Protein AF-A0A821F2A4-F1 (afdb_monomer_lite)

Sequence (140 aa):
MSDNQFLLESLPNEILIETFEYLDARDLFRAFYNLNSRFNELLQSLNEICLILSIRDRDEVIDDTIFLPYVNTLIVKYKTDVILNHYTTIRRLILICLPYTRPYKLETIILPHLEYLSIILKGSFSDFSWTLHKKFNRMR

Structure (mmCIF, N/CA/C/O backbone):
data_AF-A0A821F2A4-F1
#
_entry.id   AF-A0A821F2A4-F1
#
loop_
_atom_site.group_PDB
_atom_site.id
_atom_site.type_symbol
_atom_site.label_atom_id
_atom_site.label_alt_id
_atom_site.label_comp_id
_atom_site.label_asym_id
_atom_site.label_entity_id
_atom_site.label_seq_id
_atom_site.pdbx_PDB_ins_code
_atom_site.Cartn_x
_atom_site.Cartn_y
_atom_site.Cartn_z
_atom_site.occupancy
_atom_site.B_iso_or_equiv
_atom_site.auth_seq_id
_atom_site.auth_comp_id
_atom_site.auth_asym_id
_atom_site.auth_atom_id
_atom_site.pdbx_PDB_model_num
ATOM 1 N N . MET A 1 1 ? -26.147 -24.925 22.796 1.00 45.88 1 MET A N 1
ATOM 2 C CA . MET A 1 1 ? -24.866 -24.851 22.072 1.00 45.88 1 MET A CA 1
ATOM 3 C C . MET A 1 1 ? -24.590 -23.378 21.901 1.00 45.88 1 MET A C 1
ATOM 5 O O . MET A 1 1 ? -25.362 -22.720 21.227 1.00 45.88 1 MET A O 1
ATOM 9 N N . SER A 1 2 ? -23.656 -22.833 22.674 1.00 50.69 2 SER A N 1
ATOM 10 C CA . SER A 1 2 ? -23.301 -21.419 22.592 1.00 50.69 2 SER A CA 1
ATOM 11 C C . SER A 1 2 ? -22.507 -21.213 21.311 1.00 50.69 2 SER A C 1
ATOM 13 O O . SER A 1 2 ? -21.419 -21.776 21.171 1.00 50.69 2 SER A O 1
ATOM 15 N N . ASP A 1 3 ? -23.077 -20.456 20.380 1.00 56.72 3 ASP A N 1
ATOM 16 C CA . ASP A 1 3 ? -22.391 -20.000 19.181 1.00 56.72 3 ASP A CA 1
ATOM 17 C C . ASP A 1 3 ? -21.215 -19.122 19.612 1.00 56.72 3 ASP A C 1
ATOM 19 O O . ASP A 1 3 ? -21.360 -17.930 19.875 1.00 56.72 3 ASP A O 1
ATOM 23 N N . ASN A 1 4 ? -20.031 -19.727 19.723 1.00 56.03 4 ASN A N 1
ATOM 24 C CA . ASN A 1 4 ? -18.770 -19.005 19.839 1.00 56.03 4 ASN A CA 1
ATOM 25 C C . ASN A 1 4 ? -18.456 -18.379 18.474 1.00 56.03 4 ASN A C 1
ATOM 27 O O . ASN A 1 4 ? -17.538 -18.798 17.769 1.00 56.03 4 ASN A O 1
ATOM 31 N N . GLN A 1 5 ? -19.258 -17.394 18.075 1.00 62.59 5 GLN A N 1
ATOM 32 C CA . GLN A 1 5 ? -18.901 -16.487 16.999 1.00 62.59 5 GLN A CA 1
ATOM 33 C C . GLN A 1 5 ? -17.803 -15.572 17.527 1.00 62.59 5 GLN A C 1
ATOM 35 O O . GLN A 1 5 ? -18.049 -14.645 18.297 1.00 62.59 5 GLN A O 1
ATOM 40 N N . PHE A 1 6 ? -16.569 -15.846 17.113 1.00 67.25 6 PHE A N 1
ATOM 41 C CA . PHE A 1 6 ? -15.497 -14.871 17.223 1.00 67.25 6 PHE A CA 1
ATOM 42 C C . PHE A 1 6 ? -15.828 -13.707 16.295 1.00 67.25 6 PHE A C 1
ATOM 44 O O . PHE A 1 6 ? -15.638 -13.780 15.082 1.00 67.25 6 PHE A O 1
ATOM 51 N N . LEU A 1 7 ? -16.375 -12.642 16.872 1.00 85.38 7 LEU A N 1
ATOM 52 C CA . LEU A 1 7 ? -16.591 -11.400 16.154 1.00 85.38 7 LEU A CA 1
ATOM 53 C C . LEU A 1 7 ? -15.236 -10.733 15.968 1.00 85.38 7 LEU A C 1
ATOM 55 O O . LEU A 1 7 ? -14.572 -10.391 16.946 1.00 85.38 7 LEU A O 1
ATOM 59 N N . LEU A 1 8 ? -14.845 -10.527 14.714 1.00 88.81 8 LEU A N 1
ATOM 60 C CA . LEU A 1 8 ? -13.626 -9.801 14.358 1.00 88.81 8 LEU A CA 1
ATOM 61 C C . LEU A 1 8 ? -13.576 -8.426 15.046 1.00 88.81 8 LEU A C 1
ATOM 63 O O . LEU A 1 8 ? -12.535 -7.998 15.532 1.00 88.81 8 LEU A O 1
ATOM 67 N N . GLU A 1 9 ? -14.735 -7.779 15.176 1.00 88.06 9 GLU A N 1
ATOM 68 C CA . GLU A 1 9 ? -14.906 -6.496 15.862 1.00 88.06 9 GLU A CA 1
ATOM 69 C C . GLU A 1 9 ? -14.615 -6.554 17.367 1.00 88.06 9 GLU A C 1
ATOM 71 O O . GLU A 1 9 ? -14.414 -5.520 17.987 1.00 88.06 9 GLU A O 1
ATOM 76 N N . SER A 1 10 ? -14.566 -7.731 17.989 1.00 92.31 10 SER A N 1
ATOM 77 C CA . SER A 1 10 ? -14.206 -7.850 19.408 1.00 92.31 10 SER A CA 1
ATOM 78 C C . SER A 1 10 ? -12.693 -7.846 19.658 1.00 92.31 10 SER A C 1
ATOM 80 O O . SER A 1 10 ? -12.270 -7.692 20.803 1.00 92.31 10 SER A O 1
ATOM 82 N N . LEU A 1 11 ? -11.871 -7.992 18.609 1.00 94.75 11 LEU A N 1
ATOM 83 C CA . LEU A 1 11 ? -10.415 -7.986 18.745 1.00 94.75 11 LEU A CA 1
ATOM 84 C C . LEU A 1 11 ? -9.909 -6.600 19.167 1.00 94.75 11 LEU A C 1
ATOM 86 O O . LEU A 1 11 ? -10.508 -5.603 18.768 1.00 94.75 11 LEU A O 1
ATOM 90 N N . PRO A 1 12 ? -8.804 -6.499 19.925 1.00 95.69 12 PRO A N 1
ATOM 91 C CA . PRO A 1 12 ? -8.130 -5.228 20.186 1.00 95.69 12 PRO A CA 1
ATOM 92 C C . PRO A 1 12 ? -7.637 -4.547 18.901 1.00 95.69 12 PRO A C 1
ATOM 94 O O . PRO A 1 12 ? -7.370 -5.208 17.895 1.00 95.69 12 PRO A O 1
ATOM 97 N N . ASN A 1 13 ? -7.492 -3.219 18.938 1.00 95.44 13 ASN A N 1
ATOM 98 C CA . ASN A 1 13 ? -7.029 -2.433 17.789 1.00 95.44 13 ASN A CA 1
ATOM 99 C C . ASN A 1 13 ? -5.632 -2.857 17.328 1.00 95.44 13 ASN A C 1
ATOM 101 O O . ASN A 1 13 ? -5.375 -2.902 16.133 1.00 95.44 13 ASN A O 1
ATOM 105 N N . GLU A 1 14 ? -4.760 -3.211 18.266 1.00 94.81 14 GLU A N 1
ATOM 106 C CA . GLU A 1 14 ? -3.384 -3.629 18.016 1.00 94.81 14 GLU A CA 1
ATOM 107 C C . GLU A 1 14 ? -3.339 -4.899 17.161 1.00 94.81 14 GLU A C 1
ATOM 109 O O . GLU A 1 14 ? -2.595 -4.961 16.189 1.00 94.81 14 GLU A O 1
ATOM 114 N N . ILE A 1 15 ? -4.201 -5.874 17.469 1.00 95.19 15 ILE A N 1
ATOM 115 C CA . ILE A 1 15 ? -4.292 -7.137 16.724 1.00 95.19 15 ILE A CA 1
ATOM 116 C C . ILE A 1 15 ? -4.845 -6.901 15.317 1.00 95.19 15 ILE A C 1
ATOM 118 O O . ILE A 1 15 ? -4.387 -7.510 14.351 1.00 95.19 15 ILE A O 1
ATOM 122 N N . LEU A 1 16 ? -5.832 -6.012 15.188 1.00 95.19 16 LEU A N 1
ATOM 123 C CA . LEU A 1 16 ? -6.391 -5.643 13.889 1.00 95.19 16 LEU A CA 1
ATOM 124 C C . LEU A 1 16 ? -5.350 -4.934 13.020 1.00 95.19 16 LEU A C 1
ATOM 126 O O . LE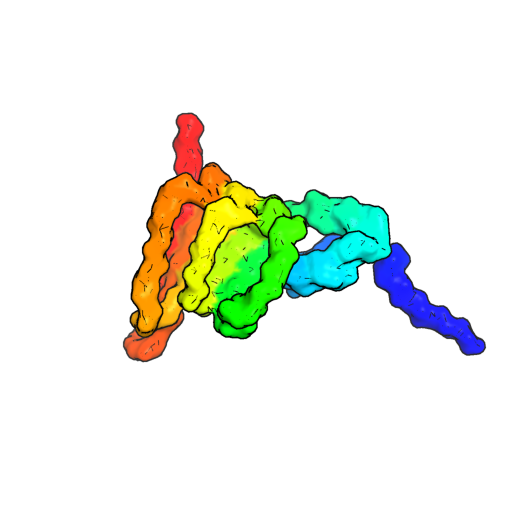U A 1 16 ? -5.192 -5.302 11.863 1.00 95.19 16 LEU A O 1
ATOM 130 N N . ILE A 1 17 ? -4.610 -3.976 13.587 1.00 93.44 17 ILE A N 1
ATOM 131 C CA . ILE A 1 17 ? -3.526 -3.264 12.898 1.00 93.44 17 ILE A CA 1
ATOM 132 C C . ILE A 1 17 ? -2.457 -4.250 12.431 1.00 93.44 17 ILE A C 1
ATOM 134 O O . ILE A 1 17 ? -2.132 -4.255 11.249 1.00 93.44 17 ILE A O 1
ATOM 138 N N . GLU A 1 18 ? -1.980 -5.131 13.314 1.00 92.00 18 GLU A N 1
ATOM 139 C CA . GLU A 1 18 ? -0.997 -6.160 12.956 1.00 92.00 18 GLU A CA 1
ATOM 140 C C . GLU A 1 18 ? -1.520 -7.064 11.830 1.00 92.00 18 GLU A C 1
ATOM 142 O O . GLU A 1 18 ? -0.797 -7.385 10.894 1.00 92.00 18 GLU A O 1
ATOM 147 N N . THR A 1 19 ? -2.804 -7.428 11.860 1.00 92.56 19 THR A N 1
ATOM 148 C CA . THR A 1 19 ? -3.424 -8.224 10.790 1.00 92.56 19 THR A CA 1
ATOM 149 C C . THR A 1 19 ? -3.476 -7.454 9.466 1.00 92.56 19 THR A C 1
ATOM 151 O O . THR A 1 19 ? -3.236 -8.029 8.403 1.00 92.56 19 THR A O 1
ATOM 154 N N . PHE A 1 20 ? -3.775 -6.154 9.512 1.00 92.94 20 PHE A N 1
ATOM 155 C CA . PHE A 1 20 ? -3.866 -5.294 8.333 1.00 92.94 20 PHE A CA 1
ATOM 156 C C . PHE A 1 20 ? -2.523 -5.123 7.617 1.00 92.94 20 PHE A C 1
ATOM 158 O O . PHE A 1 20 ? -2.522 -4.978 6.397 1.00 92.94 20 PHE A O 1
ATOM 165 N N . GLU A 1 21 ? -1.391 -5.224 8.321 1.00 89.12 21 GLU A N 1
ATOM 166 C CA . GLU A 1 21 ? -0.046 -5.169 7.719 1.00 89.12 21 GLU A CA 1
ATOM 167 C C . GLU A 1 21 ? 0.229 -6.316 6.729 1.00 89.12 21 GLU A C 1
ATOM 169 O O . GLU A 1 21 ? 1.085 -6.192 5.849 1.00 89.12 21 GLU A O 1
ATOM 174 N N . TYR A 1 22 ? -0.507 -7.427 6.832 1.00 90.75 22 TYR A N 1
ATOM 175 C CA . TYR A 1 22 ? -0.383 -8.564 5.914 1.00 90.75 22 TYR A CA 1
ATOM 176 C C . TYR A 1 22 ? -1.247 -8.435 4.654 1.00 90.75 22 TYR A C 1
ATOM 178 O O . TYR A 1 22 ? -1.102 -9.247 3.735 1.00 90.75 22 TYR A O 1
ATOM 186 N N . LEU A 1 23 ? -2.144 -7.449 4.602 1.00 92.25 23 LEU A N 1
ATOM 187 C CA . LEU A 1 23 ? -3.038 -7.210 3.473 1.00 92.25 23 LEU A CA 1
ATOM 188 C C . LEU A 1 23 ? -2.491 -6.090 2.589 1.00 92.25 23 LEU A C 1
ATOM 190 O O . LEU A 1 23 ? -1.883 -5.133 3.066 1.00 92.25 23 LEU A O 1
ATOM 194 N N . ASP A 1 24 ? -2.720 -6.194 1.280 1.00 91.19 24 ASP A N 1
ATOM 195 C CA . ASP A 1 24 ? -2.459 -5.061 0.400 1.00 91.19 24 ASP A CA 1
ATOM 196 C C . ASP A 1 24 ? -3.569 -4.005 0.531 1.00 91.19 24 ASP A C 1
ATOM 198 O O . ASP A 1 24 ? -4.653 -4.261 1.061 1.00 91.19 24 ASP A O 1
ATOM 202 N N . ALA A 1 25 ? -3.298 -2.793 0.045 1.00 92.06 25 ALA A N 1
ATOM 203 C CA . ALA A 1 25 ? -4.237 -1.679 0.125 1.00 92.06 25 ALA A CA 1
ATOM 204 C C . ALA A 1 25 ? -5.618 -2.011 -0.469 1.00 92.06 25 ALA A C 1
ATOM 206 O O . ALA A 1 25 ? -6.635 -1.545 0.039 1.00 92.06 25 ALA A O 1
ATOM 207 N N . ARG A 1 26 ? -5.674 -2.812 -1.540 1.00 90.50 26 ARG A N 1
ATOM 208 C CA . ARG A 1 26 ? -6.933 -3.133 -2.217 1.00 90.50 26 ARG A CA 1
ATOM 209 C C . ARG A 1 26 ? -7.766 -4.078 -1.379 1.00 90.50 26 ARG A C 1
ATOM 211 O O . ARG A 1 26 ? -8.928 -3.776 -1.125 1.00 90.50 26 ARG A O 1
ATOM 218 N N . ASP A 1 27 ? -7.180 -5.182 -0.938 1.00 91.12 27 ASP A N 1
ATOM 219 C CA . ASP A 1 27 ? -7.863 -6.176 -0.113 1.00 91.12 27 ASP A CA 1
ATOM 220 C C . ASP A 1 27 ? -8.336 -5.550 1.200 1.00 91.12 27 ASP A C 1
ATOM 222 O O . ASP A 1 27 ? -9.483 -5.732 1.612 1.00 91.12 27 ASP A O 1
ATOM 226 N N . LEU A 1 28 ? -7.477 -4.732 1.806 1.00 93.62 28 LEU A N 1
ATOM 227 C CA . LEU A 1 28 ? -7.758 -4.041 3.050 1.00 93.62 28 LEU A CA 1
ATOM 228 C C . LEU A 1 28 ? -8.951 -3.081 2.921 1.00 93.62 28 LEU A C 1
ATOM 230 O O . LEU A 1 28 ? -9.922 -3.183 3.672 1.00 93.62 28 LEU A O 1
ATOM 234 N N . PHE A 1 29 ? -8.921 -2.157 1.959 1.00 92.62 29 PHE A N 1
ATOM 235 C CA . PHE A 1 29 ? -10.009 -1.189 1.824 1.00 92.62 29 PHE A CA 1
ATOM 236 C C . PHE A 1 29 ? -11.286 -1.840 1.295 1.00 92.62 29 PHE A C 1
ATOM 238 O O . PHE A 1 29 ? -12.364 -1.512 1.773 1.00 92.62 29 PHE A O 1
ATOM 245 N N . ARG A 1 30 ? -11.210 -2.813 0.383 1.00 91.19 30 ARG A N 1
ATOM 246 C CA . ARG A 1 30 ? -12.408 -3.529 -0.086 1.00 91.19 30 ARG A CA 1
ATOM 247 C C . ARG A 1 30 ? -13.123 -4.278 1.033 1.00 91.19 30 ARG A C 1
ATOM 249 O O . ARG A 1 30 ? -14.349 -4.329 1.027 1.00 91.19 30 ARG A O 1
ATOM 256 N N . ALA A 1 31 ? -12.373 -4.873 1.958 1.00 92.44 31 ALA A N 1
ATOM 257 C CA . ALA A 1 31 ? -12.950 -5.651 3.046 1.00 92.44 31 ALA A CA 1
ATOM 258 C C . ALA A 1 31 ? -13.471 -4.776 4.197 1.00 92.44 31 ALA A C 1
ATOM 260 O O . ALA A 1 31 ? -14.502 -5.105 4.783 1.00 92.44 31 ALA A O 1
ATOM 261 N N . PHE A 1 32 ? -12.772 -3.686 4.533 1.00 93.81 32 PHE A N 1
ATOM 262 C CA . PHE A 1 32 ? -13.000 -2.967 5.793 1.00 93.81 32 PHE A CA 1
ATOM 263 C C . PHE A 1 32 ? -13.471 -1.517 5.638 1.00 93.81 32 PHE A C 1
ATOM 265 O O . PHE A 1 32 ? -14.015 -0.958 6.595 1.00 93.81 32 PHE A O 1
ATOM 272 N N . TYR A 1 33 ? -13.303 -0.893 4.469 1.00 92.31 33 TYR A N 1
ATOM 273 C CA . TYR A 1 33 ? -13.728 0.491 4.265 1.00 92.31 33 TYR A CA 1
ATOM 274 C C . TYR A 1 33 ? -15.254 0.608 4.298 1.00 92.31 33 TYR A C 1
ATOM 276 O O . TYR A 1 33 ? -15.967 -0.156 3.651 1.00 92.31 33 TYR A O 1
ATOM 284 N N . ASN A 1 34 ? -15.759 1.586 5.050 1.00 92.25 34 ASN A N 1
ATOM 285 C CA . ASN A 1 34 ? -17.182 1.813 5.313 1.00 92.25 34 ASN A CA 1
ATOM 286 C C . ASN A 1 34 ? -17.924 0.649 5.981 1.00 92.25 34 ASN A C 1
ATOM 288 O O . ASN A 1 34 ? -19.152 0.686 6.055 1.00 92.25 34 ASN A O 1
ATOM 292 N N . LEU A 1 35 ? -17.210 -0.338 6.531 1.00 93.31 35 LEU A N 1
ATOM 293 C CA . LEU A 1 35 ? -17.845 -1.422 7.274 1.00 93.31 35 LEU A CA 1
ATOM 294 C C . LEU A 1 35 ? -18.388 -0.921 8.622 1.00 93.31 35 LEU A C 1
ATOM 296 O O . LEU A 1 35 ? -19.542 -1.169 8.961 1.00 93.31 35 LEU A O 1
ATOM 300 N N . ASN A 1 36 ? -17.577 -0.164 9.366 1.00 94.12 36 ASN A N 1
ATOM 301 C CA . ASN A 1 36 ? -18.001 0.599 10.541 1.00 94.12 36 ASN A CA 1
ATOM 302 C C . ASN A 1 36 ? -17.020 1.757 10.820 1.00 94.12 36 ASN A C 1
ATOM 304 O O . ASN A 1 36 ? -15.936 1.834 10.234 1.00 94.12 36 ASN A O 1
ATOM 308 N N . SER A 1 37 ? -17.398 2.674 11.718 1.00 94.88 37 SER A N 1
ATOM 309 C CA . SER A 1 37 ? -16.580 3.855 12.039 1.00 94.88 37 SER A CA 1
ATOM 310 C C . SER A 1 37 ? -15.217 3.488 12.620 1.00 94.88 37 SER A C 1
ATOM 312 O O . SER A 1 37 ? -14.217 4.099 12.257 1.00 94.88 37 SER A O 1
ATOM 314 N N . ARG A 1 38 ? -15.161 2.455 13.464 1.00 95.50 38 ARG A N 1
ATOM 315 C CA . ARG A 1 38 ? -13.924 2.004 14.100 1.00 95.50 38 ARG A CA 1
ATOM 316 C C . ARG A 1 38 ? -12.908 1.504 13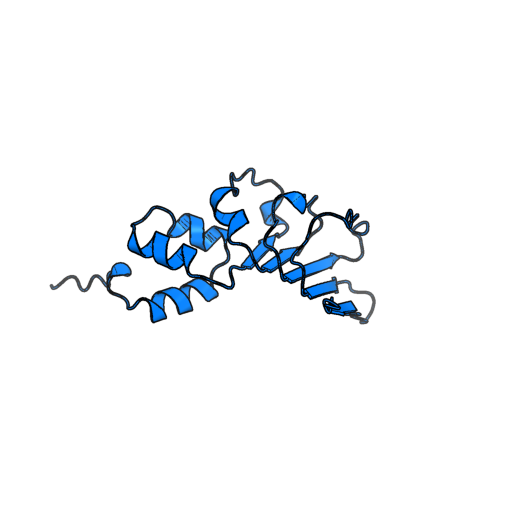.074 1.00 95.50 38 ARG A C 1
ATOM 318 O O . ARG A 1 38 ? -11.740 1.864 13.161 1.00 95.50 38 ARG A O 1
ATOM 325 N N . PHE A 1 39 ? -13.324 0.703 12.094 1.00 95.38 39 PHE A N 1
ATOM 326 C CA . PHE A 1 39 ? -12.423 0.267 11.027 1.00 95.38 39 PHE A CA 1
ATOM 327 C C . PHE A 1 39 ? -11.992 1.432 10.143 1.00 95.38 39 PHE A C 1
ATOM 329 O O . PHE A 1 39 ? -10.817 1.519 9.810 1.00 95.38 39 PHE A O 1
ATOM 336 N N . ASN A 1 40 ? -12.886 2.372 9.835 1.00 92.81 40 ASN A N 1
ATOM 337 C CA . ASN A 1 40 ? -12.511 3.576 9.094 1.00 92.81 40 ASN A CA 1
ATOM 338 C C . ASN A 1 40 ? -11.437 4.399 9.826 1.00 92.81 40 ASN A C 1
ATOM 340 O O . ASN A 1 40 ? -10.479 4.841 9.196 1.00 92.81 40 ASN A O 1
ATOM 344 N N . GLU A 1 41 ? -11.566 4.572 11.142 1.00 93.50 41 GLU A N 1
ATOM 345 C CA . GLU A 1 41 ? -10.554 5.236 11.974 1.00 93.50 41 GLU A CA 1
ATOM 346 C C . GLU A 1 41 ? -9.230 4.461 11.983 1.00 93.50 41 GLU A C 1
ATOM 348 O O . GLU A 1 41 ? -8.164 5.056 11.819 1.00 93.50 41 GLU A O 1
ATOM 353 N N . LEU A 1 42 ? -9.288 3.130 12.102 1.00 94.38 42 LEU A N 1
ATOM 354 C CA . LEU A 1 42 ? -8.097 2.283 12.061 1.00 94.38 42 LEU A CA 1
ATOM 355 C C . LEU A 1 42 ? -7.372 2.388 10.720 1.00 94.38 42 LEU A C 1
ATOM 357 O O . LEU A 1 42 ? -6.170 2.636 10.716 1.00 94.38 42 LEU A O 1
ATOM 361 N N . LEU A 1 43 ? -8.085 2.278 9.598 1.00 92.88 43 LEU A N 1
ATOM 362 C CA . LEU A 1 43 ? -7.513 2.406 8.254 1.00 92.88 43 LEU A CA 1
ATOM 363 C C . LEU A 1 43 ? -6.814 3.756 8.054 1.00 92.88 43 LEU A C 1
ATOM 365 O O . LEU A 1 43 ? -5.733 3.806 7.477 1.00 92.88 43 LEU A O 1
ATOM 369 N N . GLN A 1 44 ? -7.396 4.840 8.572 1.00 89.00 44 GLN A N 1
ATOM 370 C CA . GLN A 1 44 ? -6.798 6.179 8.513 1.00 89.00 44 GLN A CA 1
ATOM 371 C C . GLN A 1 44 ? -5.554 6.326 9.400 1.00 89.00 44 GLN A C 1
ATOM 373 O O . GLN A 1 44 ? -4.721 7.189 9.133 1.00 89.00 44 GLN A O 1
ATOM 378 N N . SER A 1 45 ? -5.427 5.508 10.447 1.00 90.12 45 SER A N 1
ATOM 379 C CA . SER A 1 45 ? -4.277 5.517 11.360 1.00 90.12 45 SER A CA 1
ATOM 380 C C . SER A 1 45 ? -3.080 4.695 10.866 1.00 90.12 45 SER A C 1
ATOM 382 O O . SER A 1 45 ? -1.991 4.796 11.434 1.00 90.12 45 SER A O 1
ATOM 384 N N . LEU A 1 46 ? -3.260 3.884 9.816 1.00 90.38 46 LEU A N 1
ATOM 385 C CA . LEU A 1 46 ? -2.186 3.069 9.257 1.00 90.38 46 LEU A CA 1
ATOM 386 C C . LEU A 1 46 ? -1.161 3.953 8.543 1.00 90.38 46 LEU A C 1
ATOM 388 O O . LEU A 1 46 ? -1.474 4.679 7.603 1.00 90.38 46 LEU A O 1
ATOM 392 N N . ASN A 1 47 ? 0.095 3.848 8.972 1.00 82.00 47 ASN A N 1
ATOM 393 C CA . ASN A 1 47 ? 1.191 4.652 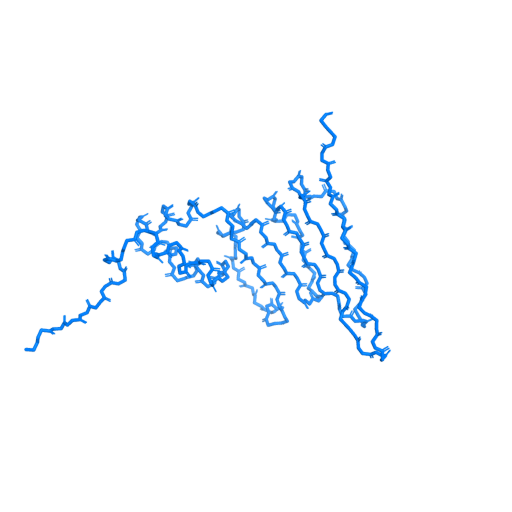8.427 1.00 82.00 47 ASN A CA 1
ATOM 394 C C . ASN A 1 47 ? 1.884 4.000 7.219 1.00 82.00 47 ASN A C 1
ATOM 396 O O . ASN A 1 47 ? 2.605 4.675 6.481 1.00 82.00 47 ASN A O 1
ATOM 400 N N . GLU A 1 48 ? 1.706 2.691 7.034 1.00 84.19 48 GLU A N 1
ATOM 401 C CA . GLU A 1 48 ? 2.470 1.889 6.076 1.00 84.19 48 GLU A CA 1
ATOM 402 C C . GLU A 1 48 ? 1.571 1.030 5.187 1.00 84.19 48 GLU A C 1
ATOM 404 O O . GLU A 1 48 ? 1.703 -0.189 5.119 1.00 84.19 48 GLU A O 1
ATOM 409 N N . ILE A 1 49 ? 0.660 1.664 4.450 1.00 92.19 49 ILE A N 1
ATOM 410 C CA . ILE A 1 49 ? -0.167 0.923 3.496 1.00 92.19 49 ILE A CA 1
ATOM 411 C C . ILE A 1 49 ? 0.631 0.657 2.215 1.00 92.19 49 ILE A C 1
ATOM 413 O O . ILE A 1 49 ? 1.227 1.559 1.608 1.00 92.19 49 ILE A O 1
ATOM 417 N N . CYS A 1 50 ? 0.642 -0.612 1.810 1.00 93.56 50 CYS A N 1
ATOM 418 C CA . CYS A 1 50 ? 1.354 -1.105 0.643 1.00 93.56 50 CYS A CA 1
ATOM 419 C C . CYS A 1 50 ? 0.377 -1.458 -0.479 1.00 93.56 50 CYS A C 1
ATOM 421 O O . CYS A 1 50 ? -0.521 -2.276 -0.294 1.00 93.56 50 CYS A O 1
ATOM 423 N N . LEU A 1 51 ? 0.582 -0.892 -1.668 1.00 92.56 51 LEU A N 1
ATOM 424 C CA . LEU A 1 51 ? -0.105 -1.313 -2.882 1.00 92.56 51 LEU A CA 1
ATOM 425 C C . LEU A 1 51 ? 0.847 -2.099 -3.777 1.00 92.56 51 LEU A C 1
ATOM 427 O O . LEU A 1 51 ? 1.927 -1.622 -4.137 1.00 92.56 51 LEU A O 1
ATOM 431 N N . ILE A 1 52 ? 0.414 -3.286 -4.193 1.00 91.62 52 ILE A N 1
ATOM 432 C CA . ILE A 1 52 ? 1.149 -4.122 -5.135 1.00 91.62 52 ILE A CA 1
ATOM 433 C C . ILE A 1 52 ? 0.399 -4.130 -6.461 1.00 91.62 52 ILE A C 1
ATOM 435 O O . ILE A 1 52 ? -0.694 -4.670 -6.540 1.00 91.62 52 ILE A O 1
ATOM 439 N N . LEU A 1 53 ? 1.011 -3.587 -7.512 1.00 88.31 53 LEU A N 1
ATOM 440 C CA . LEU A 1 53 ? 0.514 -3.666 -8.883 1.00 88.31 53 LEU A CA 1
ATOM 441 C C . LEU A 1 53 ? 1.161 -4.855 -9.593 1.00 88.31 53 LEU A C 1
ATOM 443 O O . LEU A 1 53 ? 2.385 -4.946 -9.718 1.00 88.31 53 LEU A O 1
ATOM 447 N N . SER A 1 54 ? 0.339 -5.783 -10.051 1.00 87.06 54 SER A N 1
ATOM 448 C CA . SER A 1 54 ? 0.700 -7.055 -10.664 1.00 87.06 54 SER A CA 1
ATOM 449 C C . SER A 1 54 ? 0.092 -7.192 -12.061 1.00 87.06 54 SER A C 1
ATOM 451 O O . SER A 1 54 ? -0.693 -6.367 -12.516 1.00 87.06 54 SER A O 1
ATOM 453 N N . ILE A 1 55 ? 0.452 -8.265 -12.771 1.00 81.06 55 ILE A N 1
ATOM 454 C CA . ILE A 1 55 ? -0.079 -8.527 -14.116 1.00 81.06 55 ILE A CA 1
ATOM 455 C C . ILE A 1 55 ? -1.595 -8.767 -14.130 1.00 81.06 55 ILE A C 1
ATOM 457 O O . ILE A 1 55 ? -2.230 -8.544 -15.156 1.00 81.06 55 ILE A O 1
ATOM 461 N N . ARG A 1 56 ? -2.165 -9.214 -13.003 1.00 80.62 56 ARG A N 1
ATOM 462 C CA . ARG A 1 56 ? -3.603 -9.488 -12.874 1.00 80.62 56 ARG A CA 1
ATOM 463 C C . ARG A 1 56 ? -4.439 -8.208 -12.869 1.00 80.62 56 ARG A C 1
ATOM 465 O O . ARG A 1 56 ? -5.612 -8.258 -13.199 1.00 80.62 56 ARG A O 1
ATOM 472 N N . ASP A 1 57 ? -3.796 -7.078 -12.600 1.00 78.00 57 ASP A N 1
ATOM 473 C CA . ASP A 1 57 ? -4.448 -5.787 -12.375 1.00 78.00 57 ASP A CA 1
ATO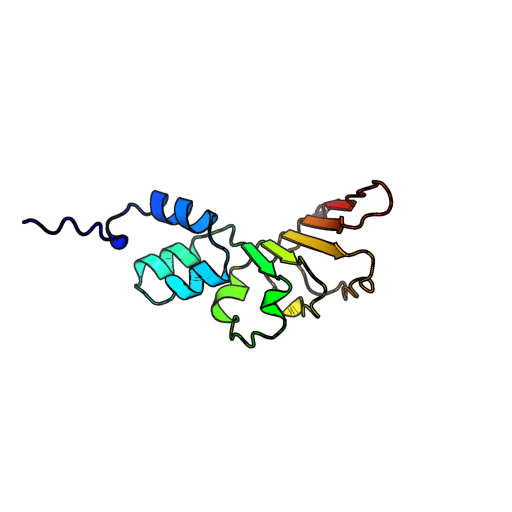M 474 C C . ASP A 1 57 ? -4.499 -4.938 -13.651 1.00 78.00 57 ASP A C 1
ATOM 476 O O . ASP A 1 57 ? -4.864 -3.770 -13.620 1.00 78.00 57 ASP A O 1
ATOM 480 N N . ARG A 1 58 ? -4.075 -5.502 -14.791 1.00 70.38 58 ARG A N 1
ATOM 481 C CA . ARG A 1 58 ? -3.997 -4.781 -16.066 1.00 70.38 58 ARG A CA 1
ATOM 482 C C . ARG A 1 58 ? -5.375 -4.364 -16.585 1.00 70.38 58 ARG A C 1
ATOM 484 O O . ARG A 1 58 ? -5.491 -3.280 -17.147 1.00 70.38 58 ARG A O 1
ATOM 491 N N . ASP A 1 59 ? -6.367 -5.233 -16.423 1.00 68.00 59 ASP A N 1
ATOM 492 C CA . ASP A 1 59 ? -7.695 -5.077 -17.030 1.00 68.00 59 ASP A CA 1
ATOM 493 C C . ASP A 1 59 ? -8.767 -4.694 -15.995 1.00 68.00 59 ASP A C 1
ATOM 495 O O . ASP A 1 59 ? -9.936 -4.498 -16.328 1.00 68.00 59 ASP A O 1
ATOM 499 N N . GLU A 1 60 ? -8.373 -4.573 -14.728 1.00 68.25 60 GLU A N 1
ATOM 500 C CA . GLU A 1 60 ? -9.258 -4.183 -13.643 1.00 68.25 60 GLU A CA 1
ATOM 501 C C . GLU A 1 60 ? -9.440 -2.655 -13.636 1.00 68.25 60 GLU A C 1
ATOM 503 O O . GLU A 1 60 ? -8.624 -1.902 -13.110 1.00 68.25 60 GLU A O 1
ATOM 508 N N . VAL A 1 61 ? -10.545 -2.186 -14.226 1.00 56.97 61 VAL A N 1
ATOM 509 C CA . VAL A 1 61 ? -11.042 -0.815 -14.032 1.00 56.97 61 VAL A CA 1
ATOM 510 C C . VAL A 1 61 ? -11.680 -0.750 -12.650 1.00 56.97 61 VAL A C 1
ATOM 512 O O . VAL A 1 61 ? -12.892 -0.895 -12.505 1.00 56.97 61 VAL A O 1
ATOM 515 N N . ILE A 1 62 ? -10.863 -0.612 -11.615 1.00 58.91 62 ILE A N 1
ATOM 516 C CA . ILE A 1 62 ? -11.371 -0.414 -10.262 1.00 58.91 62 ILE A CA 1
ATOM 517 C C . ILE A 1 62 ? -11.237 1.063 -9.939 1.00 58.91 62 ILE A C 1
ATOM 519 O O . ILE A 1 62 ? -10.194 1.675 -10.180 1.00 58.91 62 ILE A O 1
ATOM 523 N N . ASP A 1 63 ? -12.308 1.631 -9.394 1.00 67.75 63 ASP A N 1
ATOM 524 C CA . ASP A 1 63 ? -12.295 2.942 -8.756 1.00 67.75 63 ASP A CA 1
ATOM 525 C C . ASP A 1 63 ? -11.497 2.861 -7.443 1.00 67.75 63 ASP A C 1
ATOM 527 O O . ASP A 1 63 ? -12.021 2.906 -6.334 1.00 67.75 63 ASP A O 1
ATOM 531 N N . ASP A 1 64 ? -10.191 2.666 -7.592 1.00 73.00 64 ASP A N 1
ATOM 532 C CA . ASP A 1 64 ? -9.222 2.511 -6.511 1.00 73.00 64 ASP A CA 1
ATOM 533 C C . ASP A 1 64 ? -8.933 3.847 -5.804 1.00 73.00 64 ASP A C 1
ATOM 535 O O . ASP A 1 64 ? -8.132 3.904 -4.872 1.00 73.00 64 ASP A O 1
ATOM 539 N N . THR A 1 65 ? -9.600 4.934 -6.217 1.00 81.38 65 THR A N 1
ATOM 540 C CA . THR A 1 65 ? -9.348 6.312 -5.769 1.00 81.38 65 THR A CA 1
ATOM 541 C C . THR A 1 65 ? -9.484 6.495 -4.260 1.00 81.38 65 THR A C 1
ATOM 543 O O . THR A 1 65 ? -8.800 7.344 -3.690 1.00 81.38 65 THR A O 1
ATOM 546 N N . ILE A 1 66 ? -10.307 5.671 -3.606 1.00 85.38 66 ILE A N 1
ATOM 547 C CA . ILE A 1 66 ? -10.598 5.744 -2.170 1.00 85.38 66 ILE A CA 1
ATOM 548 C C . ILE A 1 66 ? -9.337 5.550 -1.322 1.00 85.38 66 ILE A C 1
ATOM 550 O O . ILE A 1 66 ? -9.153 6.255 -0.330 1.00 85.38 66 ILE A O 1
ATOM 554 N N . PHE A 1 67 ? -8.461 4.611 -1.693 1.00 86.06 67 PHE A N 1
ATOM 555 C CA . PHE A 1 67 ? -7.309 4.253 -0.862 1.00 86.06 67 PHE A CA 1
ATOM 556 C C . PHE A 1 67 ? -5.995 4.887 -1.321 1.00 86.06 67 PHE A C 1
ATOM 558 O O . PHE A 1 67 ? -5.042 4.915 -0.544 1.00 86.06 67 PHE A O 1
ATOM 565 N N . LEU A 1 68 ? -5.928 5.434 -2.544 1.00 88.31 68 LEU A N 1
ATOM 566 C CA . LEU A 1 68 ? -4.705 6.047 -3.087 1.00 88.31 68 LEU A CA 1
ATOM 567 C C . LEU A 1 68 ? -4.064 7.096 -2.166 1.00 88.31 68 LEU A C 1
ATOM 569 O O . LEU A 1 68 ? -2.838 7.064 -2.039 1.00 88.31 68 LEU A O 1
ATOM 573 N N . PRO A 1 69 ? -4.823 7.983 -1.482 1.00 87.25 69 PRO A N 1
ATOM 574 C CA . PRO A 1 69 ? -4.229 8.966 -0.577 1.00 87.25 69 PRO A CA 1
ATOM 575 C C . PRO A 1 69 ? -3.458 8.337 0.589 1.00 87.25 69 PRO A C 1
ATOM 577 O O . PRO A 1 69 ? -2.549 8.965 1.128 1.00 87.25 69 PRO A O 1
ATOM 580 N N . TYR A 1 70 ? -3.787 7.099 0.956 1.00 88.50 70 TYR A N 1
ATOM 581 C CA . TYR A 1 70 ? -3.190 6.384 2.079 1.00 88.50 70 TYR A CA 1
ATOM 582 C C . TYR A 1 70 ? -2.032 5.466 1.658 1.00 88.50 70 TYR A C 1
ATOM 584 O O . TYR A 1 70 ? -1.412 4.847 2.513 1.00 88.50 70 TYR A O 1
ATOM 592 N N . VAL A 1 71 ? -1.720 5.348 0.360 1.00 91.94 71 VAL A 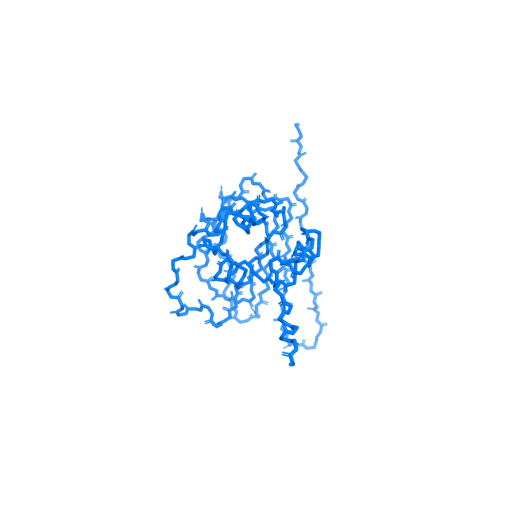N 1
ATOM 593 C CA . VAL A 1 71 ? -0.649 4.461 -0.124 1.00 91.94 71 VAL A CA 1
ATOM 594 C C . VAL A 1 71 ? 0.721 5.118 0.046 1.00 91.94 71 VAL A C 1
ATOM 596 O O . VAL A 1 71 ? 1.124 5.989 -0.725 1.00 91.94 71 VAL A O 1
ATOM 599 N N . ASN A 1 72 ? 1.500 4.621 1.005 1.00 93.50 72 ASN A N 1
ATOM 600 C CA . ASN A 1 72 ? 2.865 5.088 1.261 1.00 93.50 72 ASN A CA 1
ATOM 601 C C . ASN A 1 72 ? 3.911 4.273 0.489 1.00 93.50 72 ASN A C 1
ATOM 603 O O . ASN A 1 72 ? 4.965 4.807 0.117 1.00 93.50 72 ASN A O 1
ATOM 607 N N . THR A 1 73 ? 3.626 2.990 0.247 1.00 94.50 73 THR A N 1
ATOM 608 C CA . THR A 1 73 ? 4.501 2.078 -0.494 1.00 94.50 73 THR A CA 1
ATOM 609 C C . THR A 1 73 ? 3.809 1.579 -1.753 1.00 94.50 73 THR A C 1
ATOM 611 O O . THR A 1 73 ? 2.764 0.942 -1.680 1.00 94.50 73 THR A O 1
ATOM 614 N N . LEU A 1 74 ? 4.427 1.808 -2.910 1.00 92.56 74 LEU A N 1
ATOM 615 C CA . LEU A 1 74 ? 3.980 1.274 -4.192 1.00 92.56 74 LEU A CA 1
ATOM 616 C C . LEU A 1 74 ? 4.998 0.268 -4.728 1.00 92.56 74 LEU A C 1
ATOM 618 O O . LEU A 1 74 ? 6.170 0.594 -4.935 1.00 92.56 74 LEU A O 1
ATOM 622 N N . ILE A 1 75 ? 4.542 -0.955 -4.989 1.00 92.31 75 ILE A N 1
ATOM 623 C CA . ILE A 1 75 ? 5.335 -2.022 -5.596 1.00 92.31 75 ILE A CA 1
ATOM 624 C C . ILE A 1 75 ? 4.759 -2.338 -6.970 1.00 92.31 75 ILE A C 1
ATOM 626 O O . ILE A 1 75 ? 3.674 -2.895 -7.087 1.00 92.31 75 ILE A O 1
ATOM 630 N N . VAL A 1 76 ? 5.515 -2.053 -8.022 1.00 89.19 76 VAL A N 1
ATOM 631 C CA . VAL A 1 76 ? 5.123 -2.320 -9.407 1.00 89.19 76 VAL A CA 1
ATOM 632 C C . VAL A 1 76 ? 5.845 -3.580 -9.883 1.00 89.19 76 VAL A C 1
ATOM 634 O O . VAL A 1 76 ? 7.040 -3.549 -10.170 1.00 89.19 76 VAL A O 1
ATOM 637 N N . LYS A 1 77 ? 5.139 -4.717 -9.921 1.00 86.94 77 LYS A N 1
ATOM 638 C CA . LYS A 1 77 ? 5.675 -6.036 -10.313 1.00 86.94 77 LYS A CA 1
ATOM 639 C C . LYS A 1 77 ? 5.705 -6.279 -11.820 1.00 86.94 77 LYS A C 1
ATOM 641 O O . LYS A 1 77 ? 6.322 -7.248 -12.263 1.00 86.94 77 LYS A O 1
ATOM 646 N N . TYR A 1 78 ? 5.015 -5.454 -12.598 1.00 77.12 78 TYR A N 1
ATOM 647 C CA . TYR A 1 78 ? 4.887 -5.630 -14.037 1.00 77.12 78 TYR A CA 1
ATOM 648 C C . TYR A 1 78 ? 4.762 -4.289 -14.751 1.00 77.12 78 TYR A C 1
ATOM 650 O O . TYR A 1 78 ? 4.401 -3.284 -14.149 1.00 77.12 78 TYR A O 1
ATOM 658 N N . LYS A 1 79 ? 5.017 -4.296 -16.062 1.00 66.62 79 LYS A N 1
ATOM 659 C CA . LYS A 1 79 ? 4.848 -3.132 -16.925 1.00 66.62 79 LYS A CA 1
ATOM 660 C C . LYS A 1 79 ? 3.360 -2.810 -17.119 1.00 66.62 79 LYS A C 1
ATOM 662 O O . LYS A 1 79 ? 2.748 -3.221 -18.109 1.00 66.62 79 LYS A O 1
ATOM 667 N N . THR A 1 80 ? 2.795 -2.087 -16.165 1.00 64.25 80 THR A N 1
ATOM 668 C CA . THR A 1 80 ? 1.562 -1.319 -16.326 1.00 64.25 80 THR A CA 1
ATOM 669 C C . THR A 1 80 ? 1.935 0.133 -16.629 1.00 64.25 80 THR A C 1
ATOM 671 O O . THR A 1 80 ? 2.980 0.619 -16.185 1.00 64.25 80 THR A O 1
ATOM 674 N N . ASP A 1 81 ? 1.124 0.816 -17.436 1.00 71.25 81 ASP A N 1
ATOM 675 C CA . ASP A 1 81 ? 1.238 2.264 -17.619 1.00 71.25 81 ASP A CA 1
ATOM 676 C C . ASP A 1 81 ? 0.731 2.929 -16.332 1.00 71.25 81 ASP A C 1
ATOM 678 O O . ASP A 1 81 ? -0.414 3.359 -16.227 1.00 71.25 81 ASP A O 1
ATOM 682 N N . VAL A 1 82 ? 1.568 2.911 -15.291 1.00 75.62 82 VAL A N 1
ATOM 683 C CA . VAL A 1 82 ? 1.219 3.490 -13.995 1.00 75.62 82 VAL A CA 1
ATOM 684 C C . VAL A 1 82 ? 1.324 5.003 -14.100 1.00 75.62 82 VAL A C 1
ATOM 686 O O . VAL A 1 82 ? 2.419 5.558 -14.222 1.00 75.62 82 VAL A O 1
ATOM 689 N N . ILE A 1 83 ? 0.183 5.679 -14.004 1.00 80.00 83 ILE A N 1
ATOM 690 C CA . ILE A 1 83 ? 0.127 7.131 -13.857 1.00 80.00 83 ILE A CA 1
ATOM 691 C C . ILE A 1 83 ? 0.472 7.458 -12.401 1.00 80.00 83 ILE A C 1
ATOM 693 O O . ILE A 1 83 ? -0.389 7.482 -11.524 1.00 80.00 83 ILE A O 1
ATOM 697 N N . LEU A 1 84 ? 1.758 7.698 -12.134 1.00 81.19 84 LEU A N 1
ATOM 698 C CA . LEU A 1 84 ? 2.264 7.954 -10.777 1.00 81.19 84 LEU A CA 1
ATOM 699 C C . LEU A 1 84 ? 1.653 9.200 -10.118 1.00 81.19 84 LEU A C 1
ATOM 701 O O . LEU A 1 84 ? 1.663 9.311 -8.896 1.00 81.19 84 LEU A O 1
ATOM 705 N N . ASN A 1 85 ? 1.059 10.097 -10.906 1.00 82.12 85 ASN A N 1
ATOM 706 C CA . ASN A 1 85 ? 0.455 11.343 -10.434 1.00 82.12 85 ASN A CA 1
ATOM 707 C C . ASN A 1 85 ? -0.706 11.125 -9.459 1.00 82.12 85 ASN A C 1
ATOM 709 O O . ASN A 1 85 ? -1.019 12.025 -8.686 1.00 82.12 85 ASN A O 1
ATOM 713 N N . HIS A 1 86 ? -1.350 9.956 -9.489 1.00 83.06 86 HIS A N 1
ATOM 714 C CA . HIS A 1 86 ? -2.440 9.642 -8.564 1.00 83.06 86 HIS A CA 1
ATOM 715 C C . HIS A 1 86 ? -1.940 9.280 -7.160 1.00 83.06 86 HIS A C 1
ATOM 717 O O . HIS A 1 86 ? -2.721 9.233 -6.216 1.00 83.06 86 HIS A O 1
ATOM 723 N N . TYR A 1 87 ? -0.638 9.046 -7.013 1.00 86.56 87 TYR A N 1
ATOM 724 C CA . TYR A 1 87 ? -0.034 8.547 -5.790 1.00 86.56 87 TYR A CA 1
ATOM 725 C C . TYR A 1 87 ? 0.842 9.613 -5.127 1.00 86.56 87 TYR A C 1
ATOM 727 O O . TYR A 1 87 ? 2.059 9.477 -4.982 1.00 86.56 87 TYR A O 1
ATOM 735 N N . THR A 1 88 ? 0.211 10.717 -4.742 1.00 86.81 88 THR A N 1
ATOM 736 C CA . THR A 1 88 ? 0.905 11.915 -4.251 1.00 86.81 88 THR A CA 1
ATOM 737 C C . THR A 1 88 ? 1.622 11.703 -2.917 1.00 86.81 88 THR A C 1
ATOM 739 O O . THR A 1 88 ? 2.588 12.413 -2.637 1.00 86.81 88 THR A O 1
ATOM 742 N N . THR A 1 89 ? 1.199 10.722 -2.117 1.00 90.31 89 THR A N 1
ATOM 743 C CA . THR A 1 89 ? 1.717 10.428 -0.772 1.00 90.31 89 THR A CA 1
ATOM 744 C C . THR A 1 89 ? 2.788 9.336 -0.732 1.00 90.31 89 THR A C 1
ATOM 746 O O . THR A 1 89 ? 3.327 9.060 0.343 1.00 90.31 89 THR A O 1
ATOM 749 N N . ILE A 1 90 ? 3.172 8.759 -1.881 1.00 91.62 90 ILE A N 1
ATOM 750 C CA . ILE A 1 90 ? 4.203 7.716 -1.924 1.00 91.62 90 ILE A CA 1
ATOM 751 C C . ILE A 1 90 ? 5.515 8.230 -1.341 1.00 91.62 90 ILE A C 1
ATOM 753 O O . ILE A 1 90 ? 6.093 9.224 -1.790 1.00 91.62 90 ILE A O 1
ATOM 757 N N . ARG A 1 91 ? 6.043 7.437 -0.411 1.00 93.44 91 ARG A N 1
ATOM 758 C CA . ARG A 1 91 ? 7.394 7.569 0.138 1.00 93.44 91 ARG A CA 1
ATOM 759 C C . ARG A 1 91 ? 8.329 6.489 -0.373 1.00 93.44 91 ARG A C 1
ATOM 761 O O . ARG A 1 91 ? 9.534 6.718 -0.477 1.00 93.44 91 ARG A O 1
ATOM 768 N N . ARG A 1 92 ? 7.788 5.321 -0.720 1.00 93.88 92 ARG A N 1
ATOM 769 C CA . ARG A 1 92 ? 8.559 4.160 -1.154 1.00 93.88 92 ARG A CA 1
ATOM 770 C C . ARG A 1 92 ? 8.043 3.633 -2.487 1.00 93.88 92 ARG A C 1
ATOM 772 O O . ARG A 1 92 ? 6.915 3.166 -2.573 1.00 93.88 92 ARG A O 1
ATOM 779 N N . LEU A 1 93 ? 8.894 3.649 -3.509 1.00 91.81 93 LEU A N 1
ATOM 780 C CA . LEU A 1 93 ? 8.604 3.076 -4.822 1.00 91.81 93 LEU A CA 1
ATOM 781 C C . LEU A 1 93 ? 9.551 1.909 -5.107 1.00 91.81 93 LEU A C 1
ATOM 783 O O . LEU A 1 93 ? 10.774 2.060 -5.073 1.00 91.81 93 LEU A O 1
ATOM 787 N N . ILE A 1 94 ? 8.986 0.742 -5.402 1.00 91.62 94 ILE A N 1
ATOM 788 C CA . ILE A 1 94 ? 9.732 -0.454 -5.793 1.00 91.62 94 ILE A CA 1
ATOM 789 C C . ILE A 1 94 ? 9.272 -0.870 -7.183 1.00 91.62 94 ILE A C 1
ATOM 791 O O . ILE A 1 94 ? 8.138 -1.298 -7.373 1.00 91.62 94 ILE A O 1
ATOM 795 N N . LEU A 1 95 ? 10.167 -0.768 -8.157 1.00 88.12 95 LEU A N 1
ATOM 796 C CA . LEU A 1 95 ? 9.926 -1.179 -9.531 1.00 88.12 95 LEU A CA 1
ATOM 797 C C . LEU A 1 95 ? 10.614 -2.515 -9.766 1.00 88.12 95 LEU A C 1
ATOM 799 O O . LEU A 1 95 ? 11.836 -2.610 -9.709 1.00 88.12 95 LEU A O 1
ATOM 803 N N . ILE A 1 96 ? 9.839 -3.553 -10.046 1.00 87.50 96 ILE A N 1
ATOM 804 C CA . ILE A 1 96 ? 10.362 -4.853 -10.447 1.00 87.50 96 ILE A CA 1
ATOM 805 C C . ILE A 1 96 ? 10.211 -4.936 -11.969 1.00 87.50 96 ILE A C 1
ATOM 807 O O . ILE A 1 96 ? 9.126 -5.137 -12.511 1.00 87.50 96 ILE A O 1
ATOM 811 N N . CYS A 1 97 ? 11.319 -4.700 -12.662 1.00 75.88 97 CYS A N 1
ATOM 812 C CA . CYS A 1 97 ? 11.437 -4.708 -14.113 1.00 75.88 97 CYS A CA 1
ATOM 813 C C . CYS A 1 97 ? 11.658 -6.135 -14.627 1.00 75.88 97 CYS A C 1
ATOM 815 O O . CYS A 1 97 ? 12.552 -6.833 -14.151 1.00 75.88 97 CYS A O 1
ATOM 817 N N . LEU A 1 98 ? 10.918 -6.534 -15.660 1.00 67.00 98 LEU A N 1
ATOM 818 C CA . LEU A 1 98 ? 11.219 -7.733 -16.450 1.00 67.00 98 LEU A CA 1
ATOM 819 C C . LEU A 1 98 ? 12.121 -7.352 -17.639 1.00 67.00 98 LEU A C 1
ATOM 821 O O . LEU A 1 98 ? 12.004 -6.242 -18.163 1.00 67.00 98 LEU A O 1
ATOM 825 N N . PRO A 1 99 ? 12.999 -8.244 -18.122 1.00 59.44 99 PRO A N 1
ATOM 826 C CA . PRO A 1 99 ? 14.109 -7.874 -18.999 1.00 59.44 99 PRO A CA 1
ATOM 827 C C . PRO A 1 99 ? 13.635 -7.527 -20.421 1.00 59.44 99 PRO A C 1
ATOM 829 O O . PRO A 1 99 ? 14.319 -6.827 -21.155 1.00 59.44 99 PRO A O 1
ATOM 832 N N . TYR A 1 100 ? 12.428 -7.963 -20.791 1.00 63.28 100 TYR A N 1
ATOM 833 C CA . TYR A 1 100 ? 11.808 -7.722 -22.097 1.00 63.28 100 TYR A CA 1
ATOM 834 C C . TYR A 1 100 ? 10.847 -6.528 -22.098 1.00 63.28 100 TYR A C 1
ATOM 836 O O . TYR A 1 100 ? 10.160 -6.268 -23.086 1.00 63.28 100 TYR A O 1
ATOM 844 N N . THR A 1 101 ? 10.756 -5.800 -20.985 1.00 61.66 101 THR A N 1
ATOM 845 C CA . THR A 1 101 ? 9.870 -4.641 -20.882 1.00 61.66 101 THR A CA 1
ATOM 846 C C . THR A 1 101 ? 10.635 -3.372 -21.232 1.00 61.66 101 THR A C 1
ATOM 848 O O . THR A 1 101 ? 11.741 -3.153 -20.745 1.00 61.66 101 THR A O 1
ATOM 851 N N . ARG A 1 102 ? 10.066 -2.527 -22.110 1.00 60.12 102 ARG A N 1
ATOM 852 C CA . ARG A 1 102 ? 10.629 -1.186 -22.357 1.00 60.12 102 ARG A CA 1
ATOM 853 C C . ARG A 1 102 ? 10.788 -0.469 -21.007 1.00 60.12 102 ARG A C 1
ATOM 855 O O . ARG A 1 102 ? 9.857 -0.575 -20.204 1.00 60.12 102 ARG A O 1
ATOM 862 N N . PRO A 1 103 ? 11.902 0.250 -20.779 1.00 60.25 103 PRO A N 1
ATOM 863 C CA . PRO A 1 103 ? 12.148 0.940 -19.519 1.00 60.25 103 PRO A CA 1
ATOM 864 C C . PRO A 1 103 ? 10.970 1.849 -19.166 1.00 60.25 103 PRO A C 1
ATOM 866 O O . PRO A 1 103 ? 10.383 2.480 -20.051 1.00 60.25 103 PRO A O 1
ATOM 869 N N . TYR A 1 104 ? 10.616 1.895 -17.878 1.00 63.69 104 TYR A N 1
ATOM 870 C CA . TYR A 1 104 ? 9.604 2.816 -17.373 1.00 63.69 104 TYR A CA 1
ATOM 871 C C . TYR A 1 104 ? 10.004 4.238 -17.758 1.00 63.69 104 TYR A C 1
ATOM 873 O O . TYR A 1 104 ? 11.081 4.712 -17.387 1.00 63.69 104 TYR A O 1
ATOM 881 N N . LYS A 1 105 ? 9.138 4.930 -18.498 1.00 62.38 105 LYS A N 1
ATOM 882 C CA . LYS A 1 105 ? 9.287 6.366 -18.693 1.00 62.38 105 LYS A CA 1
ATOM 883 C C . LYS A 1 105 ? 8.725 7.039 -17.444 1.00 62.38 105 LYS A C 1
ATOM 885 O O . LYS A 1 105 ? 7.563 7.416 -17.400 1.00 62.38 105 LYS A O 1
ATOM 890 N N . LEU A 1 106 ? 9.542 7.093 -16.395 1.00 63.53 106 LEU A N 1
ATOM 891 C CA . LEU A 1 106 ? 9.229 7.878 -15.208 1.00 63.53 106 LEU A CA 1
ATOM 892 C C . LEU A 1 106 ? 9.350 9.345 -15.610 1.00 63.53 106 LEU A C 1
ATOM 894 O O . LEU A 1 106 ? 10.457 9.850 -15.780 1.00 63.53 106 LEU A O 1
ATOM 898 N N . GLU A 1 107 ? 8.230 10.027 -15.809 1.00 62.75 107 GLU A N 1
ATOM 899 C CA . GLU A 1 107 ? 8.251 11.482 -15.905 1.00 62.75 107 GLU A CA 1
ATOM 900 C C . GLU A 1 107 ? 8.560 12.007 -14.497 1.00 62.75 107 GLU A C 1
ATOM 902 O O . GLU A 1 107 ? 7.741 11.949 -13.583 1.00 62.75 107 GLU A O 1
ATOM 907 N N . THR A 1 108 ? 9.818 12.397 -14.284 1.00 52.41 108 THR A N 1
ATOM 908 C CA . THR A 1 108 ? 10.476 12.571 -12.975 1.00 52.41 108 THR A CA 1
ATOM 909 C C . THR A 1 108 ? 9.989 13.766 -12.143 1.00 52.41 108 THR A C 1
ATOM 911 O O . THR A 1 108 ? 10.756 14.304 -11.352 1.00 52.41 108 THR A O 1
ATOM 914 N N . ILE A 1 109 ? 8.743 14.219 -12.294 1.00 55.84 109 ILE A N 1
ATOM 915 C CA . ILE A 1 109 ? 8.280 15.481 -11.692 1.00 55.84 109 ILE A CA 1
ATOM 916 C C . ILE A 1 109 ? 7.262 15.290 -10.549 1.00 55.84 109 ILE A C 1
ATOM 918 O O . ILE A 1 109 ? 7.077 16.212 -9.765 1.00 55.84 109 ILE A O 1
ATOM 922 N N . ILE A 1 110 ? 6.639 14.121 -10.350 1.00 70.06 110 ILE A N 1
ATOM 923 C CA . ILE A 1 110 ? 5.392 14.066 -9.550 1.00 70.06 110 ILE A CA 1
ATOM 924 C C . ILE A 1 110 ? 5.439 13.027 -8.418 1.00 70.06 110 ILE A C 1
ATOM 926 O O . ILE A 1 110 ? 4.534 12.220 -8.280 1.00 70.06 110 ILE A O 1
ATOM 930 N N . LEU A 1 111 ? 6.492 13.027 -7.590 1.00 85.06 111 LEU A N 1
ATOM 931 C CA . LEU A 1 111 ? 6.507 12.292 -6.309 1.00 85.06 111 LEU A CA 1
ATOM 932 C C . LEU A 1 111 ? 7.236 13.113 -5.221 1.00 85.06 111 LEU A C 1
ATOM 934 O O . LEU A 1 111 ? 8.388 12.824 -4.888 1.00 85.06 111 LEU A O 1
ATOM 938 N N . PRO A 1 112 ? 6.600 14.169 -4.672 1.00 84.31 112 PRO A N 1
ATOM 939 C CA . PRO A 1 112 ? 7.255 15.153 -3.795 1.00 84.31 112 PRO A CA 1
ATOM 940 C C . PRO A 1 112 ? 7.729 14.585 -2.447 1.00 84.31 112 PRO A C 1
ATOM 942 O O . PRO A 1 112 ? 8.548 15.204 -1.758 1.00 84.31 112 PRO A O 1
ATOM 945 N N . HIS A 1 113 ? 7.210 13.417 -2.068 1.00 89.31 113 HIS A N 1
ATOM 946 C CA . HIS A 1 113 ? 7.484 12.747 -0.801 1.00 89.31 113 HIS A CA 1
ATOM 947 C C . HIS A 1 113 ? 8.322 11.474 -0.954 1.00 89.31 113 HIS A C 1
ATOM 949 O O . HIS A 1 113 ? 8.517 10.773 0.033 1.00 89.31 113 HIS A O 1
ATOM 955 N N . LEU A 1 114 ? 8.851 11.179 -2.149 1.00 90.88 114 LEU A N 1
ATOM 956 C CA . LEU A 1 114 ? 9.618 9.957 -2.378 1.00 90.88 114 LEU A CA 1
ATOM 957 C C . LEU A 1 114 ? 10.939 9.967 -1.592 1.00 90.88 114 LEU A C 1
ATOM 959 O O . LEU A 1 114 ? 11.861 10.724 -1.889 1.00 90.88 114 LEU A O 1
ATOM 963 N N . GLU A 1 115 ? 11.041 9.077 -0.612 1.00 93.31 115 GLU A N 1
ATOM 964 C CA . GLU A 1 115 ? 12.209 8.886 0.252 1.00 93.31 115 GLU A CA 1
ATOM 965 C C . GLU A 1 115 ? 13.072 7.704 -0.233 1.00 93.31 115 GLU A C 1
ATOM 967 O O . GLU A 1 115 ? 14.301 7.708 -0.092 1.00 93.31 115 GLU A O 1
ATOM 972 N N . TYR A 1 116 ? 12.442 6.699 -0.850 1.00 92.44 116 TYR A N 1
ATOM 973 C CA . TYR A 1 116 ? 13.092 5.465 -1.284 1.00 92.44 116 TYR A CA 1
ATOM 974 C C . TYR A 1 116 ? 12.643 5.028 -2.680 1.00 92.44 116 TYR A C 1
ATOM 976 O O . TYR A 1 116 ? 11.455 4.831 -2.933 1.00 92.44 116 TYR A O 1
ATOM 984 N N . LEU A 1 117 ? 13.623 4.784 -3.555 1.00 90.38 117 LEU A N 1
ATOM 985 C CA . LEU A 1 117 ? 13.435 4.161 -4.862 1.00 90.38 117 LEU A CA 1
ATOM 986 C C . LEU A 1 117 ? 14.310 2.909 -4.979 1.00 90.38 117 LEU A C 1
ATOM 988 O O . LEU A 1 117 ? 15.531 2.978 -4.800 1.00 90.38 117 LEU A O 1
ATOM 992 N N . SER A 1 118 ? 13.686 1.788 -5.336 1.00 90.25 118 SER A N 1
ATOM 993 C CA . SER A 1 118 ? 14.379 0.551 -5.697 1.00 90.25 118 SER A CA 1
ATOM 994 C C . SER A 1 118 ? 13.940 0.077 -7.071 1.00 90.25 118 SER A C 1
ATOM 996 O O . SER A 1 118 ? 12.747 0.039 -7.373 1.00 90.25 118 SER A O 1
ATOM 998 N N . ILE A 1 119 ? 14.917 -0.278 -7.902 1.00 86.25 119 ILE A N 1
ATOM 999 C CA . ILE A 1 119 ? 14.691 -0.885 -9.211 1.00 86.25 119 ILE A CA 1
ATOM 1000 C C . ILE A 1 119 ? 15.342 -2.263 -9.191 1.00 86.25 119 ILE A C 1
ATOM 1002 O O . ILE A 1 119 ? 16.561 -2.386 -9.055 1.00 86.25 119 ILE A O 1
ATOM 1006 N N . ILE A 1 120 ? 14.510 -3.292 -9.314 1.00 86.56 120 ILE A N 1
ATOM 1007 C CA . ILE A 1 120 ? 14.890 -4.700 -9.292 1.00 86.56 120 ILE A CA 1
ATOM 1008 C C . ILE A 1 120 ? 14.690 -5.251 -10.698 1.00 86.56 120 ILE A C 1
ATOM 1010 O O . ILE A 1 120 ? 13.567 -5.335 -11.186 1.00 86.56 120 ILE A O 1
ATOM 1014 N N . LEU A 1 121 ? 15.773 -5.653 -11.352 1.00 80.50 121 LEU A N 1
ATOM 1015 C CA . LEU A 1 121 ? 15.721 -6.299 -12.661 1.00 80.50 121 LEU A CA 1
ATOM 1016 C C . LEU A 1 121 ? 15.609 -7.815 -12.455 1.00 80.50 121 LEU A C 1
ATOM 1018 O O . LEU A 1 121 ? 16.530 -8.440 -11.938 1.00 80.50 121 LEU A O 1
ATOM 1022 N N . LYS A 1 122 ? 14.479 -8.414 -12.841 1.00 75.56 122 LYS A N 1
ATOM 1023 C CA . LYS A 1 122 ? 14.277 -9.870 -12.833 1.00 75.56 122 LYS A CA 1
ATOM 1024 C C . LYS A 1 122 ? 14.389 -10.402 -14.252 1.00 75.56 122 LYS A C 1
ATOM 1026 O O . LYS A 1 122 ? 13.565 -10.049 -15.080 1.00 75.56 122 LYS A O 1
ATOM 1031 N N . GLY A 1 123 ? 15.357 -11.272 -14.529 1.00 65.31 123 GLY A N 1
ATOM 1032 C CA . GLY A 1 123 ? 15.518 -11.935 -15.824 1.00 65.31 123 GLY A CA 1
ATOM 1033 C C . GLY A 1 123 ? 16.573 -13.037 -15.776 1.00 65.31 123 GLY A C 1
ATOM 1034 O O . GLY A 1 123 ? 17.592 -12.854 -15.120 1.00 65.31 123 GLY A O 1
ATOM 1035 N N . SER A 1 124 ? 16.345 -14.166 -16.458 1.00 52.88 124 SER A N 1
ATOM 1036 C CA . SER A 1 124 ? 17.373 -15.202 -16.612 1.00 52.88 124 SER A CA 1
ATOM 1037 C C . SER A 1 124 ? 18.153 -14.999 -17.907 1.00 52.88 124 SER A C 1
ATOM 1039 O O . SER A 1 124 ? 17.605 -15.169 -18.993 1.00 52.88 124 SER A O 1
ATOM 1041 N N . PHE A 1 125 ? 19.443 -14.733 -17.777 1.00 50.75 125 PHE A N 1
ATOM 1042 C CA . PHE A 1 125 ? 20.469 -15.226 -18.691 1.00 50.75 125 PHE A CA 1
ATOM 1043 C C . PHE A 1 125 ? 21.681 -15.493 -17.805 1.00 50.75 125 PHE A C 1
ATOM 1045 O O . PHE A 1 125 ? 22.569 -14.656 -17.743 1.00 50.75 125 PHE A O 1
ATOM 1052 N N . SER A 1 126 ? 21.657 -16.570 -17.008 1.00 49.84 126 SER A N 1
ATOM 1053 C CA . SER A 1 126 ? 22.724 -16.876 -16.034 1.00 49.84 126 SER A CA 1
ATOM 1054 C C . SER A 1 126 ? 23.129 -15.666 -15.163 1.00 49.84 126 SER A C 1
ATOM 1056 O O . SER A 1 126 ? 24.140 -15.015 -15.399 1.00 49.84 126 SER A O 1
ATOM 1058 N N . ASP A 1 127 ? 22.274 -15.376 -14.181 1.00 49.59 127 ASP A N 1
ATOM 1059 C CA . ASP A 1 127 ? 22.547 -14.702 -12.905 1.00 49.59 127 ASP A CA 1
ATOM 1060 C C . ASP A 1 127 ? 23.440 -13.456 -12.878 1.00 49.59 127 ASP A C 1
ATOM 1062 O O . ASP A 1 127 ? 24.604 -13.516 -12.500 1.00 49.59 127 ASP A O 1
ATOM 1066 N N . PHE A 1 128 ? 22.826 -12.285 -13.073 1.00 42.59 128 PHE A N 1
ATOM 1067 C CA . PHE A 1 128 ? 23.224 -11.072 -12.352 1.00 42.59 128 PHE A CA 1
ATOM 1068 C C . PHE A 1 128 ? 21.988 -10.231 -12.006 1.00 42.59 128 PHE A C 1
ATOM 1070 O O . PHE A 1 128 ? 21.345 -9.637 -12.870 1.00 42.59 128 PHE A O 1
ATOM 1077 N N . SER A 1 129 ? 21.661 -10.172 -10.714 1.00 42.56 129 SER A N 1
ATOM 1078 C CA . SER A 1 129 ? 20.676 -9.245 -10.153 1.00 42.56 129 SER A CA 1
ATOM 1079 C C . SER A 1 129 ? 21.410 -7.978 -9.707 1.00 42.56 129 SER A C 1
ATOM 1081 O O . SER A 1 129 ? 22.057 -7.966 -8.659 1.00 42.56 129 SER A O 1
ATOM 1083 N N . TRP A 1 130 ? 21.299 -6.897 -10.474 1.00 44.34 130 TRP A N 1
ATOM 1084 C CA . TRP A 1 130 ? 21.708 -5.569 -10.017 1.00 44.34 130 TRP A CA 1
ATOM 1085 C C . TRP A 1 130 ? 20.519 -4.910 -9.320 1.00 44.34 130 TRP A C 1
ATOM 1087 O O . TRP A 1 130 ? 19.460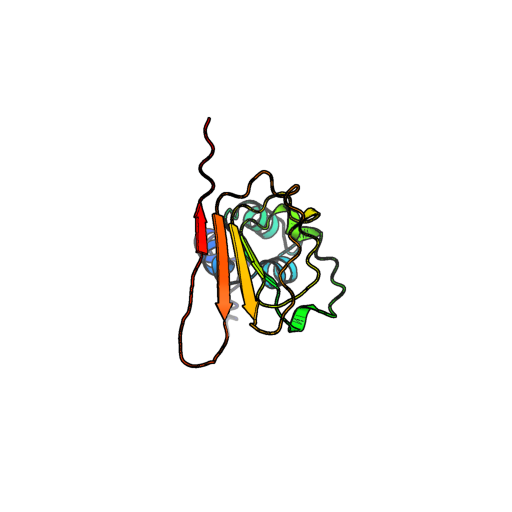 -4.750 -9.925 1.00 44.34 130 TRP A O 1
ATOM 1097 N N . THR A 1 131 ? 20.683 -4.527 -8.052 1.00 46.34 131 THR A N 1
ATOM 1098 C CA . THR A 1 131 ? 19.690 -3.700 -7.353 1.00 46.34 131 THR A CA 1
ATOM 1099 C C . THR A 1 131 ? 20.237 -2.288 -7.221 1.00 46.34 131 THR A C 1
ATOM 1101 O O . THR A 1 131 ? 21.173 -2.052 -6.456 1.00 46.34 131 THR A O 1
ATOM 1104 N N . LEU A 1 132 ? 19.661 -1.338 -7.959 1.00 44.91 132 LEU A N 1
ATOM 1105 C CA . LEU A 1 132 ? 20.014 0.070 -7.808 1.00 44.91 132 LEU A CA 1
ATOM 1106 C C . LEU A 1 132 ? 19.169 0.666 -6.679 1.00 44.91 132 LEU A C 1
ATOM 1108 O O . LEU A 1 132 ? 17.966 0.871 -6.833 1.00 44.91 132 LEU A O 1
ATOM 1112 N N . HIS A 1 133 ? 19.810 0.947 -5.547 1.00 48.09 133 HIS A N 1
ATOM 1113 C CA . HIS A 1 133 ? 19.209 1.695 -4.448 1.00 48.09 133 HIS A CA 1
ATOM 1114 C C . HIS A 1 133 ? 19.604 3.161 -4.577 1.00 48.09 133 HIS A C 1
ATOM 1116 O O . HIS A 1 133 ? 20.784 3.494 -4.473 1.00 48.09 133 HIS A O 1
ATOM 1122 N N . LYS A 1 134 ? 18.627 4.050 -4.765 1.00 51.25 134 LYS A N 1
ATOM 1123 C CA . LYS A 1 134 ? 18.863 5.492 -4.656 1.00 51.25 134 LYS A CA 1
ATOM 1124 C C . LYS A 1 134 ? 18.049 6.023 -3.484 1.00 51.25 134 LYS A C 1
ATOM 1126 O O . LYS A 1 134 ? 16.830 6.140 -3.565 1.00 51.25 134 LYS A O 1
ATOM 1131 N N . LYS A 1 135 ? 18.736 6.307 -2.375 1.00 46.94 135 LYS A N 1
ATOM 1132 C CA . LYS A 1 135 ? 18.148 7.000 -1.226 1.00 46.94 135 LYS A CA 1
ATOM 1133 C C . LYS A 1 135 ? 18.181 8.496 -1.518 1.00 46.94 135 LYS A C 1
ATOM 1135 O O . LYS A 1 135 ? 19.260 9.063 -1.695 1.00 46.94 135 LYS A O 1
ATOM 1140 N N . PHE A 1 136 ? 17.016 9.125 -1.607 1.00 49.94 136 PHE A N 1
ATOM 1141 C CA . PHE A 1 136 ? 16.932 10.571 -1.777 1.00 49.94 136 PHE A CA 1
ATOM 1142 C C . PHE A 1 136 ? 17.044 11.212 -0.391 1.00 49.94 136 PHE A C 1
ATOM 1144 O O . PHE A 1 136 ? 16.067 11.323 0.341 1.00 49.94 136 PHE A O 1
ATOM 1151 N N . ASN A 1 137 ? 18.258 11.596 0.011 1.00 36.53 137 ASN A N 1
ATOM 1152 C CA . ASN A 1 137 ? 18.431 12.412 1.211 1.00 36.53 137 ASN A CA 1
ATOM 1153 C C . ASN A 1 137 ? 18.006 13.847 0.877 1.00 36.53 137 ASN A C 1
ATOM 1155 O O . ASN A 1 137 ? 18.634 14.496 0.040 1.00 36.53 137 ASN A O 1
ATOM 1159 N N . ARG A 1 138 ? 16.955 14.349 1.537 1.00 41.06 138 ARG A N 1
ATOM 1160 C CA . ARG A 1 138 ? 16.644 15.784 1.549 1.00 41.06 138 ARG A CA 1
ATOM 1161 C C . ARG A 1 138 ? 17.843 16.526 2.147 1.00 41.06 138 ARG A C 1
ATOM 1163 O O . ARG A 1 138 ? 18.083 16.428 3.349 1.00 41.06 138 ARG A O 1
ATOM 1170 N N . MET A 1 139 ? 18.592 17.255 1.320 1.00 37.47 139 MET A N 1
ATOM 1171 C CA . MET A 1 139 ? 19.371 18.384 1.826 1.00 37.47 139 MET A CA 1
ATOM 1172 C C . MET A 1 139 ? 18.352 19.435 2.275 1.00 37.47 139 MET A C 1
ATOM 1174 O O . MET A 1 139 ? 17.488 19.819 1.486 1.00 37.47 139 MET A O 1
ATOM 1178 N N . ARG A 1 140 ? 18.379 19.749 3.574 1.00 43.06 140 ARG A N 1
ATOM 1179 C CA . ARG A 1 140 ? 17.573 20.808 4.191 1.00 43.06 140 ARG A CA 1
ATOM 1180 C C . ARG A 1 140 ? 17.964 22.171 3.644 1.00 43.06 140 ARG A C 1
ATOM 1182 O O . ARG A 1 140 ? 19.173 22.348 3.381 1.00 43.06 140 ARG A O 1
#

Radius of gyration: 18.16 Å; chains: 1; bounding box: 48×46×45 Å

pLDDT: mean 78.28, std 17.07, range [36.53, 95.69]

Secondary structure (DSSP, 8-state):
-------GGGS-HHHHHHHHTTS-HHHHHHHHTTT-HHHHHHHHH-S-EEEEE-GGGSS----GGGTGGGEEEEEE-S-----GGG-TT--EEEEEE-TTSPPP---TTS-TT--EEEEEE---SS----EEEEE-----

Foldseek 3Di:
DDPPPPDPVVDDLVVVLVVCVVDALVVLCVVQPPPDPVSVVSLVPRQAHEHEADPVCQPDPDPSLVRLQRHQAYAYQDDDLDPCQSNQNHQYYEYEAEPPDDDDPPPPDRHPNHQWYWYWYDDDPPDDTDIDTDGDDDPD